Protein AF-A0A401IUG7-F1 (afdb_monomer_lite)

Secondary structure (DSSP, 8-state):
--HHHHHHHHHHHHHHHHHHHHHHHHHHHHHHHHHHHHHHHHHHHHHHHHHHEETEEEEEEEEEEE-TTT--EEEEEEEEETTS-EEEEEPEE-TTS-EE--PPPTT-SS-PEE---SS----TT--S-S--HHHHHHHHHTT--S---HHHHHHHHHHH-HHHH---S--

Foldseek 3Di:
DPPVVVVVVVVVVVVCCVVVVVVVVVVVVVVVVQVVVQVVVQVLLFLQDLQFFDFFDGKHKDGWDADPVPRHIKIKMKTAGNVRDIDIDIWDADPVRDTDDWADDPPDPDHTHTDDDPDDDDDDDPPTTLDDSVRSVVCVVVVNDRDDGVVNSLVSCCVPPVVVRVPDDDD

Sequence (171 aa):
MKKKTKIILACIFLGIIMIGGGVWYHVQKVAQEKQELIQKSTKEIDEFYKWNYIGVEKTTTGKLWRNPASGELELDYTVYLKNGAKTELDAEWDKQKKILLAPYSKNVKDKPQAKIKETEEYDDKADNFLLQPKDIRLLKKQGYDKNISANEIRVYLEKMYPERYGTLKGE

Organism: NCBI:txid1808352

pLDDT: mean 75.69, std 11.23, range [35.69, 92.69]

Radius of gyration: 24.67 Å; chains: 1; bounding box: 86×35×56 Å

Structure (mmCIF, N/CA/C/O backbone):
data_AF-A0A401IUG7-F1
#
_entry.id   AF-A0A401IUG7-F1
#
loop_
_atom_site.group_PDB
_atom_site.id
_atom_site.type_symbol
_atom_site.label_atom_id
_atom_site.label_alt_id
_atom_site.label_comp_id
_atom_site.label_asym_id
_atom_site.label_entity_id
_atom_site.label_seq_id
_atom_site.pdbx_PDB_ins_code
_atom_site.Cartn_x
_atom_site.Cartn_y
_atom_site.Cartn_z
_atom_site.occupancy
_atom_site.B_iso_or_equiv
_atom_site.auth_seq_id
_atom_site.auth_comp_id
_atom_site.auth_asym_id
_atom_site.auth_atom_id
_atom_site.pdbx_PDB_model_num
ATOM 1 N N . MET A 1 1 ? 56.329 -5.397 -36.357 1.00 57.03 1 MET A N 1
ATOM 2 C CA . MET A 1 1 ? 55.255 -4.371 -36.426 1.00 57.03 1 MET A CA 1
ATOM 3 C C . MET A 1 1 ? 55.841 -2.976 -36.252 1.00 57.03 1 MET A C 1
ATOM 5 O O . MET A 1 1 ? 56.543 -2.752 -35.270 1.00 57.03 1 MET A O 1
ATOM 9 N N . LYS A 1 2 ? 55.571 -2.046 -37.179 1.00 68.12 2 LYS A N 1
ATOM 10 C CA . LYS A 1 2 ? 56.038 -0.648 -37.091 1.00 68.12 2 LYS A CA 1
ATOM 11 C C . LYS A 1 2 ? 55.425 0.034 -35.850 1.00 68.12 2 LYS A C 1
ATOM 13 O O . LYS A 1 2 ? 54.251 -0.187 -35.559 1.00 68.12 2 LYS A O 1
ATOM 18 N N . LYS A 1 3 ? 56.195 0.869 -35.128 1.00 64.56 3 LYS A N 1
ATOM 19 C CA . LYS A 1 3 ? 55.763 1.577 -33.892 1.00 64.56 3 LYS A CA 1
ATOM 20 C C . LYS A 1 3 ? 54.392 2.264 -34.035 1.00 64.56 3 LYS A C 1
ATOM 22 O O . LYS A 1 3 ? 53.577 2.186 -33.124 1.00 64.56 3 LYS A O 1
ATOM 27 N N . LYS A 1 4 ? 54.112 2.851 -35.205 1.00 62.94 4 LYS A N 1
ATOM 28 C CA . LYS A 1 4 ? 52.845 3.537 -35.520 1.00 62.94 4 LYS A CA 1
ATOM 29 C C . LYS A 1 4 ? 51.617 2.612 -35.470 1.00 62.94 4 LYS A C 1
ATOM 31 O O . LYS A 1 4 ? 50.574 3.016 -34.976 1.00 62.94 4 LYS A O 1
ATOM 36 N N . THR A 1 5 ? 51.747 1.353 -35.892 1.00 68.81 5 THR A N 1
ATOM 37 C CA . THR A 1 5 ? 50.642 0.376 -35.896 1.00 68.81 5 THR A CA 1
ATOM 38 C C . THR A 1 5 ? 50.262 -0.077 -34.482 1.00 68.81 5 THR A C 1
ATOM 40 O O . THR A 1 5 ? 49.092 -0.322 -34.217 1.00 68.81 5 THR A O 1
ATOM 43 N N . LYS A 1 6 ? 51.226 -0.140 -33.548 1.00 67.62 6 LYS A N 1
ATOM 44 C CA . LYS A 1 6 ? 50.957 -0.472 -32.134 1.00 67.62 6 LYS A CA 1
ATOM 45 C C . LYS A 1 6 ? 50.172 0.632 -31.413 1.00 67.62 6 LYS A C 1
ATOM 47 O O . LYS A 1 6 ? 49.313 0.321 -30.600 1.00 67.62 6 LYS A O 1
ATOM 52 N N . ILE A 1 7 ? 50.444 1.899 -31.738 1.00 72.81 7 ILE A N 1
ATOM 53 C CA . ILE A 1 7 ? 49.756 3.057 -31.142 1.00 72.81 7 ILE A CA 1
ATOM 54 C C . ILE A 1 7 ? 48.295 3.110 -31.601 1.00 72.81 7 ILE A C 1
ATOM 56 O O . ILE A 1 7 ? 47.402 3.248 -30.775 1.00 72.81 7 ILE A O 1
ATOM 60 N N . ILE A 1 8 ? 48.041 2.911 -32.899 1.00 75.94 8 ILE A N 1
ATOM 61 C CA . ILE A 1 8 ? 46.675 2.895 -33.446 1.00 75.94 8 ILE A CA 1
ATOM 62 C C . ILE A 1 8 ? 45.847 1.762 -32.821 1.00 75.94 8 ILE A C 1
ATOM 64 O O . ILE A 1 8 ? 44.706 1.983 -32.423 1.00 75.94 8 ILE A O 1
ATOM 68 N N . LEU A 1 9 ? 46.434 0.570 -32.664 1.00 72.50 9 LEU A N 1
ATOM 69 C CA . LEU A 1 9 ? 45.750 -0.564 -32.041 1.00 72.50 9 LEU A CA 1
ATOM 70 C C . LEU A 1 9 ? 45.413 -0.292 -30.565 1.00 72.50 9 LEU A C 1
ATOM 72 O O . LEU A 1 9 ? 44.319 -0.625 -30.125 1.00 72.50 9 LEU A O 1
ATOM 76 N N . ALA A 1 10 ? 46.313 0.360 -29.821 1.00 74.50 10 ALA A N 1
ATOM 77 C CA . ALA A 1 10 ? 46.076 0.750 -28.431 1.00 74.50 10 ALA A CA 1
ATOM 78 C C . ALA A 1 10 ? 44.964 1.807 -28.295 1.00 74.50 10 ALA A C 1
ATOM 80 O O . ALA A 1 10 ? 44.148 1.711 -27.382 1.00 74.50 10 ALA A O 1
ATOM 81 N N . CYS A 1 11 ? 44.879 2.774 -29.217 1.00 72.81 11 CYS A N 1
ATOM 82 C CA . CYS A 1 11 ? 43.793 3.761 -29.243 1.00 72.81 11 CYS A CA 1
ATOM 83 C C . CYS A 1 11 ? 42.429 3.124 -29.551 1.00 72.81 11 CYS A C 1
ATOM 85 O O . CYS A 1 11 ? 41.440 3.480 -28.915 1.00 72.81 11 CYS A O 1
ATOM 87 N N . ILE A 1 12 ? 42.372 2.154 -30.472 1.00 74.75 12 ILE A N 1
ATOM 88 C CA . ILE A 1 12 ? 41.144 1.390 -30.754 1.00 74.75 12 ILE A CA 1
ATOM 89 C C . ILE A 1 12 ? 40.739 0.564 -29.526 1.00 74.75 12 ILE A C 1
ATOM 91 O O . ILE A 1 12 ? 39.574 0.570 -29.138 1.00 74.75 12 ILE A O 1
ATOM 95 N N . PHE A 1 13 ? 41.701 -0.095 -28.874 1.00 71.56 13 PHE A N 1
ATOM 96 C CA . PHE A 1 13 ? 41.446 -0.899 -27.677 1.00 71.56 13 PHE A CA 1
ATOM 97 C C . PHE A 1 13 ? 40.937 -0.044 -26.506 1.00 71.56 13 PHE A C 1
ATOM 99 O O . PHE A 1 13 ? 39.960 -0.406 -25.857 1.00 71.56 13 PHE A O 1
ATOM 106 N N . LEU A 1 14 ? 41.535 1.131 -26.280 1.00 68.94 14 LEU A N 1
ATOM 107 C CA . LEU A 1 14 ? 41.059 2.105 -25.293 1.00 68.94 14 LEU A CA 1
ATOM 108 C C . LEU A 1 14 ? 39.663 2.637 -25.632 1.00 68.94 14 LEU A C 1
ATOM 110 O O . LEU A 1 14 ? 38.831 2.743 -24.737 1.00 68.94 14 LEU A O 1
ATOM 114 N N . GLY A 1 15 ? 39.377 2.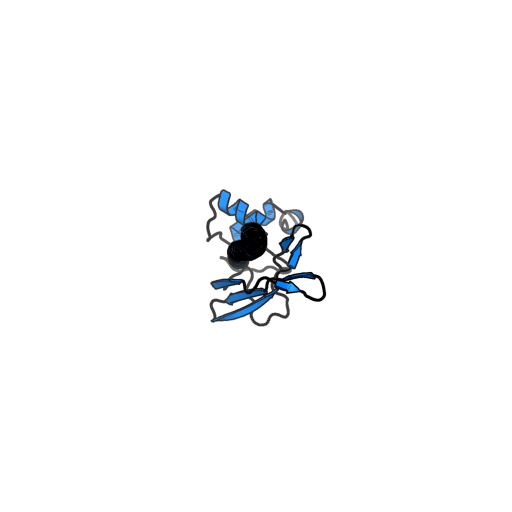917 -26.907 1.00 66.00 15 GLY A N 1
ATOM 115 C CA . GLY A 1 15 ? 38.045 3.332 -27.354 1.00 66.00 15 GLY A CA 1
ATOM 116 C C . GLY A 1 15 ? 36.974 2.271 -27.080 1.00 66.00 15 GLY A C 1
ATOM 117 O O . GLY A 1 15 ? 35.916 2.590 -26.544 1.00 66.00 15 GLY A O 1
ATOM 118 N N . ILE A 1 16 ? 37.271 0.998 -27.360 1.00 71.12 16 ILE A N 1
ATOM 119 C CA . ILE A 1 16 ? 36.364 -0.127 -27.079 1.00 71.12 16 ILE A CA 1
ATOM 120 C C . ILE A 1 16 ? 36.160 -0.307 -25.567 1.00 71.12 16 ILE A C 1
ATOM 122 O O . ILE A 1 16 ? 35.030 -0.525 -25.134 1.00 71.12 16 ILE A O 1
ATOM 126 N N . ILE A 1 17 ? 37.212 -0.160 -24.753 1.00 69.50 17 ILE A N 1
ATOM 127 C CA . ILE A 1 17 ? 37.108 -0.230 -23.286 1.00 69.50 17 ILE A CA 1
ATOM 128 C C . ILE A 1 17 ? 36.280 0.934 -22.730 1.00 69.50 17 ILE A C 1
ATOM 130 O O . ILE A 1 17 ? 35.455 0.711 -21.848 1.00 69.50 17 ILE A O 1
ATOM 134 N N . MET A 1 18 ? 36.442 2.158 -23.243 1.00 65.31 18 MET A N 1
ATOM 135 C CA . MET A 1 18 ? 35.641 3.304 -22.793 1.00 65.31 18 MET A CA 1
ATOM 136 C C . MET A 1 18 ? 34.161 3.156 -23.167 1.00 65.31 18 MET A C 1
ATOM 138 O O . MET A 1 18 ? 33.296 3.428 -22.336 1.00 65.31 18 MET A O 1
ATOM 142 N N . ILE A 1 19 ? 33.856 2.674 -24.377 1.00 67.69 19 ILE A N 1
ATOM 143 C CA . ILE A 1 19 ? 32.472 2.424 -24.809 1.00 67.69 19 ILE A CA 1
ATOM 144 C C . ILE A 1 19 ? 31.863 1.264 -24.005 1.00 67.69 19 ILE A C 1
ATOM 146 O O . ILE A 1 19 ? 30.769 1.403 -23.461 1.00 67.69 19 ILE A O 1
ATOM 150 N N . GLY A 1 20 ? 32.577 0.144 -23.864 1.00 62.75 20 GLY A N 1
ATOM 151 C CA . GLY A 1 20 ? 32.115 -1.018 -23.098 1.00 62.75 20 GLY A CA 1
ATOM 152 C C . GLY A 1 20 ? 31.944 -0.726 -21.604 1.00 62.75 20 GLY A C 1
ATOM 153 O O . GLY A 1 20 ? 30.935 -1.107 -21.012 1.00 62.75 20 GLY A O 1
ATOM 154 N N . GLY A 1 21 ? 32.883 0.013 -21.007 1.00 63.72 21 GLY A N 1
ATOM 155 C CA . GLY A 1 21 ? 32.814 0.462 -19.617 1.00 63.72 21 GLY A CA 1
ATOM 156 C C . GLY A 1 21 ? 31.673 1.451 -19.371 1.00 63.72 21 GLY A C 1
ATOM 157 O O . GLY A 1 21 ? 30.971 1.333 -18.369 1.00 63.72 21 GLY A O 1
ATOM 158 N N . GLY A 1 22 ? 31.423 2.370 -20.311 1.00 66.75 22 GLY A N 1
ATOM 159 C CA . GLY A 1 22 ? 30.290 3.296 -20.254 1.00 66.75 22 GLY A CA 1
ATOM 160 C C . GLY A 1 22 ? 28.936 2.586 -20.342 1.00 66.75 22 GLY A C 1
ATOM 161 O O . GLY A 1 22 ? 28.044 2.860 -19.539 1.00 66.75 22 GLY A O 1
ATOM 162 N N . VAL A 1 23 ? 28.786 1.624 -21.260 1.00 70.31 23 VAL A N 1
ATOM 163 C CA . VAL A 1 23 ? 27.559 0.816 -21.389 1.00 70.31 23 VAL A CA 1
ATOM 164 C C . VAL A 1 23 ? 27.316 -0.015 -20.128 1.00 70.31 23 VAL A C 1
ATOM 166 O O . VAL A 1 23 ? 26.200 -0.028 -19.613 1.00 70.31 23 VAL A O 1
ATOM 169 N N . TRP A 1 24 ? 28.349 -0.659 -19.582 1.00 73.94 24 TRP A N 1
ATOM 170 C CA . TRP A 1 24 ? 28.233 -1.443 -18.351 1.00 73.94 24 TRP A CA 1
ATOM 171 C C . TRP A 1 24 ? 27.855 -0.582 -17.137 1.00 73.94 24 TRP A C 1
ATOM 173 O O . TRP A 1 24 ? 26.952 -0.952 -16.385 1.00 73.94 24 TRP A O 1
ATOM 183 N N . TYR A 1 25 ? 28.461 0.603 -16.997 1.00 71.75 25 TYR A N 1
ATOM 184 C CA . TYR A 1 25 ? 28.107 1.571 -15.956 1.00 71.75 25 TYR A CA 1
ATOM 185 C C . TYR A 1 25 ? 26.647 2.033 -16.070 1.00 71.75 25 TYR A C 1
ATOM 187 O O . TYR A 1 25 ? 25.926 2.055 -15.074 1.00 71.75 25 TYR A O 1
ATOM 195 N N . HIS A 1 26 ? 26.171 2.341 -17.282 1.00 68.06 26 HIS A N 1
ATOM 196 C CA . HIS A 1 26 ? 24.769 2.706 -17.503 1.00 68.06 26 HIS A CA 1
ATOM 197 C C . HIS A 1 26 ? 23.806 1.560 -17.181 1.00 68.06 26 HIS A C 1
ATOM 199 O O . HIS A 1 26 ? 22.780 1.793 -16.545 1.00 68.06 26 HIS A O 1
ATOM 205 N N . VAL A 1 27 ? 24.134 0.326 -17.569 1.00 73.12 27 VAL A N 1
ATOM 206 C CA . VAL A 1 27 ? 23.309 -0.852 -17.262 1.00 73.12 27 VAL A CA 1
ATOM 207 C C . VAL A 1 27 ? 23.236 -1.093 -15.753 1.00 73.12 27 VAL A C 1
ATOM 209 O O . VAL A 1 27 ? 22.142 -1.316 -15.235 1.00 73.12 27 VAL A O 1
ATOM 212 N N . GLN A 1 28 ? 24.359 -0.992 -15.033 1.00 74.38 28 GLN A N 1
ATOM 213 C CA . GLN A 1 28 ? 24.374 -1.120 -13.573 1.00 74.38 28 GLN A CA 1
ATOM 214 C C . GLN A 1 28 ? 23.604 0.004 -12.882 1.00 74.38 28 GLN A C 1
ATOM 216 O O . GLN A 1 28 ? 22.793 -0.272 -12.002 1.00 74.38 28 GLN A O 1
ATOM 221 N N . LYS A 1 29 ? 23.795 1.255 -13.312 1.00 74.50 29 LYS A N 1
ATOM 222 C CA . LYS A 1 29 ? 23.084 2.407 -12.752 1.00 74.50 29 LYS A CA 1
ATOM 223 C C . LYS A 1 29 ? 21.569 2.275 -12.933 1.00 74.50 29 LYS A C 1
ATOM 225 O O . LYS A 1 29 ? 20.823 2.451 -11.978 1.00 74.50 29 LYS A O 1
ATOM 230 N N . VAL A 1 30 ? 21.116 1.874 -14.122 1.00 74.50 30 VAL A N 1
ATOM 231 C CA . VAL A 1 30 ? 19.691 1.622 -14.393 1.00 74.50 30 VAL A CA 1
ATOM 232 C C . VAL A 1 30 ? 19.165 0.444 -13.569 1.00 74.50 30 VAL A C 1
ATOM 234 O O . VAL A 1 30 ? 18.035 0.493 -13.089 1.00 74.50 30 VAL A O 1
ATOM 237 N N . ALA A 1 31 ? 19.950 -0.623 -13.397 1.00 76.44 31 ALA A N 1
ATOM 238 C CA . ALA A 1 31 ? 19.553 -1.757 -12.563 1.00 76.44 31 ALA A CA 1
ATOM 239 C C . ALA A 1 31 ? 19.391 -1.350 -11.088 1.00 76.44 31 ALA A C 1
ATOM 241 O O . ALA A 1 31 ? 18.401 -1.723 -10.459 1.00 76.44 31 ALA A O 1
ATOM 242 N N . GLN A 1 32 ? 20.312 -0.537 -10.569 1.00 79.38 32 GLN A N 1
ATOM 243 C CA . GLN A 1 32 ? 20.266 -0.035 -9.200 1.00 79.38 32 GLN A CA 1
ATOM 244 C C . GLN A 1 32 ? 19.084 0.919 -8.978 1.00 79.38 32 GLN A C 1
ATOM 246 O O . GLN A 1 32 ? 18.316 0.721 -8.041 1.00 79.38 32 GLN A O 1
ATOM 251 N N . GLU A 1 33 ? 18.868 1.888 -9.874 1.00 77.12 33 GLU A N 1
ATOM 252 C CA . GLU A 1 33 ? 17.720 2.807 -9.810 1.00 77.12 33 GLU A CA 1
ATOM 253 C C . GLU A 1 33 ? 16.382 2.047 -9.815 1.00 77.12 33 GLU A C 1
ATOM 255 O O . GLU A 1 33 ? 15.461 2.383 -9.068 1.00 77.12 33 GLU A O 1
ATOM 260 N N . LYS A 1 34 ? 16.275 0.977 -10.618 1.00 78.62 34 LYS A N 1
ATOM 261 C CA . LYS A 1 34 ? 15.097 0.096 -10.614 1.00 78.62 34 LYS A CA 1
ATOM 262 C C . LYS A 1 34 ? 14.918 -0.606 -9.271 1.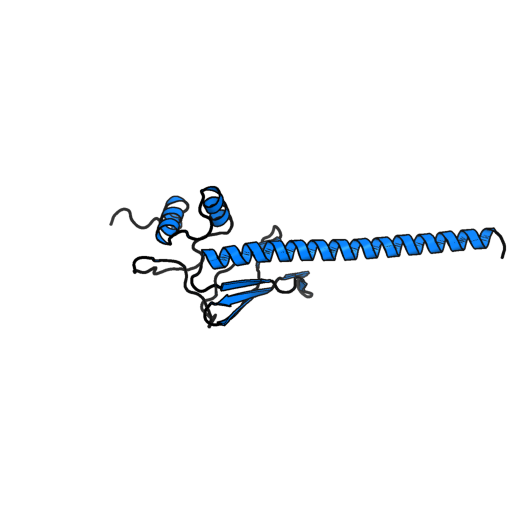00 78.62 34 LYS A C 1
ATOM 264 O O . LYS A 1 34 ? 13.797 -0.673 -8.779 1.00 78.62 34 LYS A O 1
ATOM 269 N N . GLN A 1 35 ? 15.992 -1.127 -8.685 1.00 79.88 35 GLN A N 1
ATOM 270 C CA . GLN A 1 35 ? 15.930 -1.846 -7.414 1.00 79.88 35 GLN A CA 1
ATOM 271 C C . GLN A 1 35 ? 15.557 -0.919 -6.249 1.00 79.88 35 GLN A C 1
ATOM 273 O O . GLN A 1 35 ? 14.710 -1.280 -5.432 1.00 79.88 35 GLN A O 1
ATOM 278 N N . GLU A 1 36 ? 16.120 0.288 -6.207 1.00 80.44 36 GLU A N 1
ATOM 279 C CA . GLU A 1 36 ? 15.774 1.310 -5.214 1.00 80.44 36 GLU A CA 1
ATOM 280 C C . GLU A 1 36 ? 14.306 1.735 -5.334 1.00 80.44 36 GLU A C 1
ATOM 282 O O . GLU A 1 36 ? 13.604 1.843 -4.323 1.00 80.44 36 GLU A O 1
ATOM 287 N N . LEU A 1 37 ? 13.811 1.913 -6.565 1.00 78.75 37 LEU A N 1
ATOM 288 C CA . LEU A 1 37 ? 12.408 2.238 -6.807 1.00 78.75 37 LEU A CA 1
ATOM 289 C C . LEU A 1 37 ? 11.486 1.101 -6.351 1.00 78.75 37 LEU A C 1
ATOM 291 O O . LEU A 1 37 ? 10.546 1.360 -5.610 1.00 78.75 37 LEU A O 1
ATOM 295 N N . ILE A 1 38 ? 11.788 -0.152 -6.711 1.00 81.44 38 ILE A N 1
ATOM 296 C CA . ILE A 1 38 ? 11.035 -1.339 -6.270 1.00 81.44 38 ILE A CA 1
ATOM 297 C C . ILE A 1 38 ? 10.997 -1.418 -4.740 1.00 81.44 38 ILE A C 1
ATOM 299 O O . ILE A 1 38 ? 9.927 -1.591 -4.159 1.00 81.44 38 ILE A O 1
ATOM 303 N N . GLN A 1 39 ? 12.139 -1.254 -4.069 1.00 81.38 39 GLN A N 1
ATOM 304 C CA . GLN A 1 39 ? 12.220 -1.369 -2.613 1.00 81.38 39 GLN A CA 1
ATOM 305 C C . GLN A 1 39 ? 11.432 -0.260 -1.905 1.00 81.38 39 GLN A C 1
ATOM 307 O O . GLN A 1 39 ? 10.697 -0.529 -0.949 1.00 81.38 39 GLN A O 1
ATOM 312 N N . LYS A 1 40 ? 11.547 0.983 -2.386 1.00 81.06 40 LYS A N 1
ATOM 313 C CA . LYS A 1 40 ? 10.773 2.113 -1.865 1.00 81.06 40 LYS A CA 1
ATOM 314 C C . LYS A 1 40 ? 9.274 1.890 -2.071 1.00 81.06 40 LYS A C 1
ATOM 316 O O . LYS A 1 40 ? 8.508 2.013 -1.116 1.00 81.06 40 LYS A O 1
ATOM 321 N N . SER A 1 41 ? 8.881 1.499 -3.279 1.00 81.88 41 SER A N 1
ATOM 322 C CA . SER A 1 41 ? 7.494 1.213 -3.636 1.00 81.88 41 SER A CA 1
ATOM 323 C C . SER A 1 41 ? 6.916 0.064 -2.817 1.00 81.88 41 SER A C 1
ATOM 325 O O . SER A 1 41 ? 5.807 0.192 -2.315 1.00 81.88 41 SER A O 1
ATOM 327 N N . THR A 1 42 ? 7.679 -1.012 -2.586 1.00 84.94 42 THR A N 1
ATOM 328 C CA . THR A 1 42 ? 7.252 -2.142 -1.739 1.00 84.94 42 THR A CA 1
ATOM 329 C C . THR A 1 42 ? 6.829 -1.664 -0.365 1.00 84.94 42 THR A C 1
ATOM 331 O O . THR A 1 42 ? 5.767 -2.039 0.123 1.00 84.94 42 THR A O 1
ATOM 334 N N . LYS A 1 43 ? 7.657 -0.824 0.263 1.00 85.31 43 LYS A N 1
ATOM 335 C CA . LYS A 1 43 ? 7.383 -0.320 1.605 1.00 85.31 43 LYS A CA 1
ATOM 336 C C . LYS A 1 43 ? 6.163 0.597 1.620 1.00 85.31 43 LYS A C 1
ATOM 338 O O . LYS A 1 43 ? 5.334 0.472 2.513 1.00 85.31 43 LYS A O 1
ATOM 343 N N . GLU A 1 44 ? 6.051 1.503 0.650 1.00 84.81 44 GLU A N 1
ATOM 344 C CA . GLU A 1 44 ? 4.912 2.423 0.556 1.00 84.81 44 GLU A CA 1
ATOM 345 C C . GLU A 1 44 ? 3.593 1.670 0.315 1.00 84.81 44 GLU A C 1
ATOM 347 O O . GLU A 1 44 ? 2.614 1.935 1.012 1.00 84.81 44 GLU A O 1
ATOM 352 N N . ILE A 1 45 ? 3.590 0.689 -0.594 1.00 87.50 45 ILE A N 1
ATOM 353 C CA . ILE A 1 45 ? 2.453 -0.199 -0.870 1.00 87.50 45 ILE A CA 1
ATOM 354 C C . ILE A 1 45 ? 2.088 -1.001 0.390 1.00 87.50 45 ILE A C 1
ATOM 356 O O . ILE A 1 45 ? 0.927 -1.018 0.798 1.00 87.50 45 ILE A O 1
ATOM 360 N N . ASP A 1 46 ? 3.068 -1.637 1.039 1.00 88.88 46 ASP A N 1
ATOM 361 C CA . ASP A 1 46 ? 2.814 -2.488 2.206 1.00 88.88 46 ASP A CA 1
ATOM 362 C C . ASP A 1 46 ? 2.240 -1.719 3.388 1.00 88.88 46 ASP A C 1
ATOM 364 O O . ASP A 1 46 ? 1.263 -2.145 4.010 1.00 88.88 46 ASP A O 1
ATOM 368 N N . GLU A 1 47 ? 2.812 -0.554 3.675 1.00 86.38 47 GLU A N 1
ATOM 369 C CA . GLU A 1 47 ? 2.296 0.329 4.710 1.00 86.38 47 GLU A CA 1
ATOM 370 C C . GLU A 1 47 ? 0.878 0.786 4.376 1.00 86.38 47 GLU A C 1
ATOM 372 O O . GLU A 1 47 ? -0.005 0.720 5.227 1.00 86.38 47 GLU A O 1
ATOM 377 N N . PHE A 1 48 ? 0.635 1.194 3.137 1.00 87.56 48 PHE A N 1
ATOM 378 C CA . PHE A 1 48 ? -0.675 1.651 2.713 1.00 87.56 48 PHE A CA 1
ATOM 379 C C . PHE A 1 48 ? -1.776 0.606 2.915 1.00 87.56 48 PHE A C 1
ATOM 381 O O . PHE A 1 48 ? -2.792 0.904 3.551 1.00 87.56 48 PHE A O 1
ATOM 388 N N . TYR A 1 49 ? -1.566 -0.624 2.438 1.00 86.88 49 TYR A N 1
ATOM 389 C CA . TYR A 1 49 ? -2.566 -1.684 2.554 1.00 86.88 49 TYR A CA 1
ATOM 390 C C . TYR A 1 49 ? -2.769 -2.133 4.000 1.00 86.88 49 TYR A C 1
ATOM 392 O O . TYR A 1 49 ? -3.907 -2.300 4.436 1.00 86.88 49 TYR A O 1
ATOM 400 N N . LYS A 1 50 ? -1.692 -2.250 4.784 1.00 85.75 50 LYS A N 1
ATOM 401 C CA . LYS A 1 50 ? -1.796 -2.593 6.209 1.00 85.75 50 LYS A CA 1
ATOM 402 C C . LYS A 1 50 ? -2.480 -1.529 7.042 1.00 85.75 50 LYS A C 1
ATOM 404 O O . LYS A 1 50 ? -3.013 -1.863 8.095 1.00 85.75 50 LYS A O 1
ATOM 409 N N . TRP A 1 51 ? -2.427 -0.261 6.643 1.00 84.94 51 TRP A N 1
ATOM 410 C CA . TRP A 1 51 ? -3.113 0.822 7.346 1.00 84.94 51 TRP A CA 1
ATOM 411 C C . TRP A 1 51 ? -4.581 0.935 6.951 1.00 84.94 51 TRP A C 1
ATOM 413 O O . TRP A 1 51 ? -5.392 1.242 7.816 1.00 84.94 51 TRP A O 1
ATOM 423 N N . ASN A 1 52 ? -4.924 0.638 5.699 1.00 82.56 52 ASN A N 1
ATOM 424 C CA . ASN A 1 52 ? -6.293 0.753 5.197 1.00 82.56 52 ASN A CA 1
ATOM 425 C C . ASN A 1 52 ? -7.149 -0.501 5.410 1.00 82.56 52 ASN A C 1
ATOM 427 O O . ASN A 1 52 ? -8.369 -0.379 5.506 1.00 82.56 52 ASN A O 1
ATOM 431 N N . TYR A 1 53 ? -6.544 -1.691 5.501 1.00 82.56 53 TYR A N 1
ATOM 432 C CA . TYR A 1 53 ? -7.284 -2.952 5.471 1.00 82.56 53 TYR A CA 1
ATOM 433 C C . TYR A 1 53 ? -6.929 -3.920 6.613 1.00 82.56 53 TYR A C 1
ATOM 435 O O . TYR A 1 53 ? -5.775 -4.051 7.029 1.00 82.56 53 TYR A O 1
ATOM 443 N N . ILE A 1 54 ? -7.943 -4.628 7.111 1.00 79.62 54 ILE A N 1
ATOM 444 C CA . ILE A 1 54 ? -7.851 -5.748 8.051 1.00 79.62 54 ILE A CA 1
ATOM 445 C C . ILE A 1 54 ? -7.580 -7.029 7.268 1.00 79.62 54 ILE A C 1
ATOM 447 O O . ILE A 1 54 ? -8.193 -7.300 6.241 1.00 79.62 54 ILE A O 1
ATOM 451 N N . GLY A 1 55 ? -6.681 -7.858 7.791 1.00 81.44 55 GLY A N 1
ATOM 452 C CA . GLY A 1 55 ? -6.377 -9.155 7.194 1.00 81.44 55 GLY A CA 1
ATOM 453 C C . GLY A 1 55 ? -5.247 -9.116 6.173 1.00 81.44 55 GLY A C 1
ATOM 454 O O . GLY A 1 55 ? -4.857 -10.177 5.714 1.00 81.44 55 GLY A O 1
ATOM 455 N N . VAL A 1 56 ? -4.657 -7.953 5.881 1.00 88.75 56 VAL A N 1
ATOM 456 C CA . VAL A 1 56 ? -3.397 -7.873 5.125 1.00 88.75 56 VAL A CA 1
ATOM 457 C C . VAL A 1 56 ? -2.231 -8.295 6.026 1.00 88.75 56 VAL A C 1
ATOM 459 O O . VAL A 1 56 ? -2.037 -7.741 7.111 1.00 88.75 56 VAL A O 1
ATOM 462 N N . GLU A 1 57 ? -1.453 -9.282 5.584 1.00 89.62 57 GLU A N 1
ATOM 463 C CA . GLU A 1 57 ? -0.255 -9.774 6.276 1.00 89.62 57 GLU A CA 1
ATOM 464 C C . GLU A 1 57 ? 1.009 -9.072 5.773 1.00 89.62 57 GLU A C 1
ATOM 466 O O . GLU A 1 57 ? 1.821 -8.582 6.563 1.00 89.62 57 GLU A O 1
ATOM 471 N N . LYS A 1 58 ? 1.181 -9.021 4.451 1.00 91.25 58 LYS A N 1
ATOM 472 C CA . LYS A 1 58 ? 2.309 -8.370 3.785 1.00 91.25 58 LYS A CA 1
ATOM 473 C C . LYS A 1 58 ? 2.007 -8.121 2.316 1.00 91.25 58 LYS A C 1
ATOM 475 O O . LYS A 1 58 ? 1.096 -8.715 1.744 1.00 91.25 58 LYS A O 1
ATOM 480 N N . THR A 1 59 ? 2.855 -7.316 1.704 1.00 89.44 59 THR A N 1
ATOM 481 C CA . THR A 1 59 ? 2.757 -6.942 0.299 1.00 89.44 59 THR A CA 1
ATOM 482 C C . THR A 1 59 ? 4.140 -7.022 -0.326 1.00 89.44 59 THR A C 1
ATOM 484 O O . THR A 1 59 ? 5.123 -6.604 0.287 1.00 89.44 59 THR A O 1
ATOM 487 N N . THR A 1 60 ? 4.240 -7.602 -1.520 1.00 89.62 60 THR A N 1
ATOM 488 C CA . THR A 1 60 ? 5.511 -7.734 -2.245 1.00 89.62 60 THR A CA 1
ATOM 489 C C . THR A 1 60 ? 5.357 -7.186 -3.645 1.00 89.62 60 THR A C 1
ATOM 491 O O . THR A 1 60 ? 4.427 -7.568 -4.347 1.00 89.62 60 THR A O 1
ATOM 494 N N . THR A 1 61 ? 6.278 -6.341 -4.083 1.00 86.25 61 THR A N 1
ATOM 495 C CA . THR A 1 61 ? 6.315 -5.911 -5.482 1.00 86.25 61 THR A CA 1
ATOM 496 C C . THR 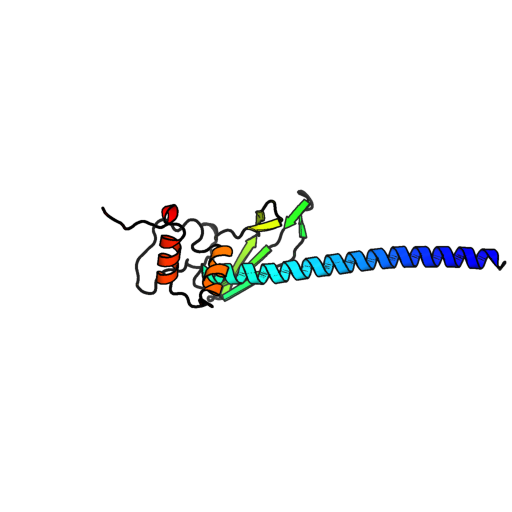A 1 61 ? 6.987 -6.963 -6.350 1.00 86.25 61 THR A C 1
ATOM 498 O O . THR A 1 61 ? 7.986 -7.563 -5.945 1.00 86.25 61 THR A O 1
ATOM 501 N N . GLY A 1 62 ? 6.460 -7.143 -7.552 1.00 81.56 62 GLY A N 1
ATOM 502 C CA . GLY A 1 62 ? 7.050 -7.940 -8.608 1.00 81.56 62 GLY A CA 1
ATOM 503 C C . GLY A 1 62 ? 8.118 -7.172 -9.385 1.00 81.56 62 GLY A C 1
ATOM 504 O O . GLY A 1 62 ? 8.868 -6.346 -8.857 1.00 81.56 62 GLY A O 1
ATOM 505 N N . LYS A 1 63 ? 8.218 -7.489 -10.675 1.00 79.94 63 LYS A N 1
ATOM 506 C CA . LYS A 1 63 ? 9.187 -6.873 -11.581 1.00 79.94 63 LYS A CA 1
ATOM 507 C C . LYS A 1 63 ? 8.719 -5.459 -11.948 1.00 79.94 63 LYS A C 1
ATOM 509 O O . LYS A 1 63 ? 7.536 -5.212 -12.088 1.00 79.94 63 LYS A O 1
ATOM 514 N N . LEU A 1 64 ? 9.656 -4.536 -12.143 1.00 81.31 64 LEU A N 1
ATOM 515 C CA . LEU A 1 64 ? 9.386 -3.242 -12.774 1.00 81.31 64 LEU A CA 1
ATOM 516 C C . LEU A 1 64 ? 9.799 -3.332 -14.247 1.00 81.31 64 LEU A C 1
ATOM 518 O O . LEU A 1 64 ? 10.974 -3.599 -14.547 1.00 81.31 64 LEU A O 1
ATOM 522 N N . TRP A 1 65 ? 8.874 -3.101 -15.172 1.00 81.06 65 TRP A N 1
ATOM 523 C CA . TRP A 1 65 ? 9.167 -3.091 -16.609 1.00 81.06 65 TRP A CA 1
ATOM 524 C C . TRP A 1 65 ? 8.503 -1.914 -17.315 1.00 81.06 65 TRP A C 1
ATOM 526 O O . TRP A 1 65 ? 7.870 -1.065 -16.696 1.00 81.06 65 TRP A O 1
ATOM 536 N N . ARG A 1 66 ? 8.753 -1.811 -18.622 1.00 79.25 66 ARG A N 1
ATOM 537 C CA . ARG A 1 66 ? 8.035 -0.891 -19.496 1.00 79.25 66 ARG A CA 1
ATOM 538 C C . ARG A 1 66 ? 7.140 -1.697 -20.410 1.00 79.25 66 ARG A C 1
ATOM 540 O O . ARG A 1 66 ? 7.640 -2.639 -21.031 1.00 79.25 66 ARG A O 1
ATOM 547 N N . ASN A 1 67 ? 5.872 -1.325 -20.500 1.00 78.00 67 ASN A N 1
ATOM 548 C CA . ASN A 1 67 ? 4.965 -1.901 -21.475 1.00 78.00 67 ASN A CA 1
ATOM 549 C C . ASN A 1 67 ? 5.537 -1.646 -22.882 1.00 78.00 67 ASN A C 1
ATOM 551 O O . ASN A 1 67 ? 5.810 -0.492 -23.223 1.00 78.00 67 ASN A O 1
ATOM 555 N N . PRO A 1 68 ? 5.771 -2.679 -23.704 1.00 75.12 68 PRO A N 1
ATOM 556 C CA . PRO A 1 68 ? 6.363 -2.492 -25.025 1.00 75.12 68 PRO A CA 1
ATOM 557 C C . PRO A 1 68 ? 5.433 -1.768 -26.011 1.00 75.12 68 PRO A C 1
ATOM 559 O O . PRO A 1 68 ? 5.931 -1.181 -26.967 1.00 75.12 68 PRO A O 1
ATOM 562 N N . ALA A 1 69 ? 4.115 -1.789 -25.790 1.00 81.56 69 ALA A N 1
ATOM 563 C CA . ALA A 1 69 ? 3.132 -1.134 -26.650 1.00 81.56 69 ALA A CA 1
ATOM 564 C C . ALA A 1 69 ? 2.933 0.350 -26.298 1.00 81.56 69 ALA A C 1
ATOM 566 O O . ALA A 1 69 ? 2.893 1.182 -27.202 1.00 81.56 69 ALA A O 1
ATOM 567 N N . SER A 1 70 ? 2.830 0.695 -25.007 1.00 78.88 70 SER A N 1
ATOM 568 C CA . SER A 1 70 ? 2.604 2.086 -24.564 1.00 78.88 70 SER A CA 1
ATOM 569 C C . SER A 1 70 ? 3.881 2.825 -24.141 1.00 78.88 70 SER A C 1
ATOM 571 O O . SER A 1 70 ? 3.907 4.053 -24.099 1.00 78.88 70 SER A O 1
ATOM 573 N N . GLY A 1 71 ? 4.961 2.104 -23.823 1.00 76.50 71 GLY A N 1
ATOM 574 C CA . GLY A 1 71 ? 6.201 2.659 -23.266 1.00 76.50 71 GLY A CA 1
ATOM 575 C C . GLY A 1 71 ? 6.112 3.057 -21.783 1.00 76.50 71 GLY A C 1
ATOM 576 O O . GLY A 1 71 ? 7.117 3.497 -21.199 1.00 76.50 71 GLY A O 1
ATOM 577 N N . GLU A 1 72 ? 4.938 2.901 -21.170 1.00 79.94 72 GLU A N 1
ATOM 578 C CA . GLU A 1 72 ? 4.655 3.254 -19.778 1.00 79.94 72 GLU A CA 1
ATOM 579 C C . GLU A 1 72 ? 5.342 2.298 -18.803 1.00 79.94 72 GLU A C 1
ATOM 581 O O . GLU A 1 72 ? 5.671 1.167 -19.151 1.00 79.94 72 GLU A O 1
ATOM 586 N N . LEU A 1 73 ? 5.639 2.782 -17.595 1.00 79.12 73 LEU A N 1
ATOM 587 C CA . LEU A 1 73 ? 6.194 1.942 -16.533 1.00 79.12 73 LEU A CA 1
ATOM 588 C C . LEU A 1 73 ? 5.065 1.124 -15.911 1.00 79.12 73 LEU A C 1
ATOM 590 O O . LEU A 1 73 ? 4.022 1.678 -15.595 1.00 79.12 73 LEU A O 1
ATOM 594 N N . GLU A 1 74 ? 5.315 -0.159 -15.688 1.00 82.00 74 GLU A N 1
ATOM 595 C CA . GLU A 1 74 ? 4.380 -1.085 -15.051 1.00 82.00 74 GLU A CA 1
ATOM 596 C C . GLU A 1 74 ? 5.077 -1.786 -13.885 1.00 82.00 74 GLU A C 1
ATOM 598 O O . GLU A 1 74 ? 6.277 -2.096 -13.947 1.00 82.00 74 GLU A O 1
ATOM 603 N N . LEU A 1 75 ? 4.324 -1.974 -12.803 1.00 84.94 75 LEU A N 1
ATOM 604 C CA . LEU A 1 75 ? 4.760 -2.658 -11.595 1.00 84.94 75 LEU A CA 1
ATOM 605 C C . LEU A 1 75 ? 3.580 -3.430 -11.018 1.00 84.94 75 LEU A C 1
ATOM 607 O O . LEU A 1 75 ? 2.653 -2.827 -10.481 1.00 84.94 75 LEU A O 1
ATOM 611 N N . ASP A 1 76 ? 3.685 -4.747 -11.028 1.00 87.00 76 ASP A N 1
ATOM 612 C CA . ASP A 1 76 ? 2.710 -5.585 -10.342 1.00 87.00 76 ASP A CA 1
ATOM 613 C C . ASP A 1 76 ? 3.121 -5.741 -8.882 1.00 87.00 76 ASP A C 1
ATOM 615 O O . ASP A 1 76 ? 4.309 -5.712 -8.524 1.00 87.00 76 ASP A O 1
ATOM 619 N N . TYR A 1 77 ? 2.146 -5.949 -8.010 1.00 88.31 77 TYR A N 1
ATOM 620 C CA . TYR A 1 77 ? 2.392 -6.306 -6.624 1.00 88.31 77 TYR A CA 1
ATOM 621 C C . TYR A 1 77 ? 1.377 -7.329 -6.131 1.00 88.31 77 TYR A C 1
ATOM 623 O O . TYR A 1 77 ? 0.207 -7.336 -6.497 1.00 88.31 77 TYR A O 1
ATOM 631 N N . THR A 1 78 ? 1.846 -8.210 -5.258 1.00 90.75 78 THR A N 1
ATOM 632 C CA . THR A 1 78 ? 1.031 -9.239 -4.626 1.00 90.75 78 THR A CA 1
ATOM 633 C C . THR A 1 78 ? 0.727 -8.826 -3.199 1.00 90.75 78 THR A C 1
ATOM 635 O O . THR A 1 78 ? 1.642 -8.551 -2.414 1.00 90.75 78 THR A O 1
ATOM 638 N N . VAL A 1 79 ? -0.550 -8.841 -2.841 1.00 90.75 79 VAL A N 1
ATOM 639 C CA . VAL A 1 79 ? -1.007 -8.664 -1.468 1.00 90.75 79 VAL A CA 1
ATOM 640 C C . VAL A 1 79 ? -1.343 -10.023 -0.873 1.00 90.75 79 VAL A C 1
ATOM 642 O O . VAL A 1 79 ? -2.128 -10.782 -1.438 1.00 90.75 79 VAL A O 1
ATOM 645 N N . TYR A 1 80 ? -0.736 -10.328 0.271 1.00 92.69 80 TYR A N 1
ATOM 646 C CA . TYR A 1 80 ? -0.940 -11.566 1.015 1.00 92.69 80 TYR A CA 1
ATOM 647 C C . TYR A 1 80 ? -1.880 -11.302 2.181 1.00 92.69 80 TYR A C 1
ATOM 649 O O . TYR A 1 80 ? -1.676 -10.368 2.967 1.00 92.69 80 TYR A O 1
ATOM 657 N N . LEU A 1 81 ? -2.897 -12.145 2.296 1.00 91.44 81 LEU A N 1
ATOM 658 C CA . LEU A 1 81 ? -3.893 -12.086 3.348 1.00 91.44 81 LEU A CA 1
ATOM 659 C C . LEU A 1 81 ? -3.580 -13.113 4.443 1.00 91.44 81 LEU A C 1
ATOM 661 O O . LEU A 1 81 ? -3.056 -14.191 4.176 1.00 91.44 81 LEU A O 1
ATOM 665 N N . LYS A 1 82 ? -3.960 -12.808 5.687 1.00 87.94 82 LYS A N 1
ATOM 666 C CA . LYS A 1 82 ? -3.719 -13.653 6.873 1.00 87.94 82 LYS A CA 1
ATOM 667 C C . LYS A 1 82 ? -4.372 -15.038 6.795 1.00 87.94 82 LYS A C 1
ATOM 669 O O . LYS A 1 82 ? -3.990 -15.929 7.542 1.00 87.94 82 LYS A O 1
ATOM 674 N N . ASN A 1 83 ? -5.365 -15.217 5.926 1.00 85.44 83 ASN A N 1
ATOM 675 C CA . ASN A 1 83 ? -6.006 -16.507 5.665 1.00 85.44 83 ASN A CA 1
ATOM 676 C C . ASN A 1 83 ? -5.233 -17.369 4.640 1.00 85.44 83 ASN A C 1
ATOM 678 O O . ASN A 1 83 ? -5.730 -18.416 4.239 1.00 85.44 83 ASN A O 1
ATOM 682 N N . GLY A 1 84 ? -4.052 -16.929 4.191 1.00 88.88 84 GLY A N 1
ATOM 683 C CA . GLY A 1 84 ? -3.230 -17.608 3.188 1.00 88.88 84 GLY A CA 1
ATOM 684 C C . GLY A 1 84 ? -3.599 -17.283 1.736 1.00 88.88 84 GLY A C 1
ATOM 685 O O . GLY A 1 84 ? -2.871 -17.687 0.828 1.00 88.88 84 GLY A O 1
ATOM 686 N N . ALA A 1 85 ? -4.686 -16.543 1.496 1.00 90.94 85 ALA A N 1
ATOM 687 C CA . ALA A 1 85 ? -5.045 -16.084 0.159 1.00 90.94 85 ALA A CA 1
ATOM 688 C C . ALA A 1 85 ? -4.108 -14.964 -0.313 1.00 90.94 85 ALA A C 1
ATOM 690 O O . ALA A 1 85 ? -3.486 -14.256 0.485 1.00 90.94 85 ALA A O 1
ATOM 691 N N . LYS A 1 86 ? -4.010 -14.791 -1.630 1.00 91.69 86 LYS A N 1
ATOM 692 C CA . LYS A 1 86 ? -3.222 -13.720 -2.236 1.00 91.69 86 LYS A CA 1
ATOM 693 C C . LYS A 1 86 ? -3.889 -13.200 -3.498 1.00 91.69 86 LYS A C 1
ATOM 695 O O . LYS A 1 86 ? -4.482 -13.977 -4.242 1.00 91.69 86 LYS A O 1
ATOM 700 N N . THR A 1 87 ? -3.714 -11.910 -3.742 1.00 88.75 87 THR A N 1
ATOM 701 C CA . THR A 1 87 ? -4.216 -11.226 -4.934 1.00 88.75 87 THR A CA 1
ATOM 702 C C . THR A 1 87 ? -3.085 -10.427 -5.563 1.00 88.75 87 THR A C 1
ATOM 704 O O . THR A 1 87 ? -2.330 -9.756 -4.857 1.00 88.75 87 THR A O 1
ATOM 707 N N . GLU A 1 88 ? -2.972 -10.503 -6.884 1.00 88.56 88 GLU A N 1
ATOM 708 C CA . GLU A 1 88 ? -2.090 -9.652 -7.681 1.00 88.56 88 GLU A CA 1
ATOM 709 C C . GLU A 1 88 ? -2.860 -8.415 -8.143 1.00 88.56 88 GLU A C 1
ATOM 711 O O . GLU A 1 88 ? -4.031 -8.505 -8.518 1.00 88.56 88 GLU A O 1
ATOM 716 N N . LEU A 1 89 ? -2.213 -7.261 -8.033 1.00 85.31 89 LEU A N 1
ATOM 717 C CA . LEU A 1 89 ? -2.749 -5.958 -8.386 1.00 85.31 89 LEU A CA 1
ATOM 718 C C . LEU A 1 89 ? -1.700 -5.182 -9.177 1.00 85.31 89 LEU A C 1
ATOM 720 O O . LEU A 1 89 ? -0.499 -5.297 -8.915 1.00 85.31 89 LEU A O 1
ATOM 724 N N . ASP A 1 90 ? -2.183 -4.331 -10.071 1.00 81.88 90 ASP A N 1
ATOM 725 C CA . ASP A 1 90 ? -1.338 -3.478 -10.894 1.00 81.88 90 ASP A CA 1
ATOM 726 C C . ASP A 1 90 ? -1.188 -2.102 -10.242 1.00 81.88 90 ASP A C 1
ATOM 728 O O . ASP A 1 90 ? -2.130 -1.538 -9.671 1.00 81.88 90 ASP A O 1
ATOM 732 N N . ALA A 1 91 ? 0.026 -1.557 -10.281 1.00 80.25 91 ALA A N 1
ATOM 733 C CA . ALA A 1 91 ? 0.279 -0.188 -9.865 1.00 80.25 91 ALA A CA 1
ATOM 734 C C . ALA A 1 91 ? -0.065 0.775 -11.002 1.00 80.25 91 ALA A C 1
ATOM 736 O O . ALA A 1 91 ? 0.519 0.711 -12.085 1.00 80.25 91 ALA A O 1
ATOM 737 N N . GLU A 1 92 ? -0.943 1.732 -10.722 1.00 79.56 92 GLU A N 1
ATOM 738 C CA . GLU A 1 92 ? -1.135 2.883 -11.595 1.00 79.56 92 GLU A CA 1
ATOM 739 C C . GLU A 1 92 ? -0.055 3.938 -11.321 1.00 79.56 92 GLU A C 1
ATOM 741 O O . GLU A 1 92 ? 0.560 3.961 -10.253 1.00 79.56 92 GLU A O 1
ATOM 746 N N . TRP A 1 93 ? 0.188 4.839 -12.273 1.00 77.62 93 TRP A N 1
ATOM 747 C CA . TRP A 1 93 ? 1.194 5.893 -12.136 1.00 77.62 93 TRP A CA 1
ATOM 748 C C . TRP A 1 93 ? 0.597 7.266 -12.418 1.00 77.62 93 TRP A C 1
ATOM 750 O O . TRP A 1 93 ? -0.138 7.459 -13.384 1.00 77.62 93 TRP A O 1
ATOM 760 N N . ASP A 1 94 ? 0.952 8.253 -11.598 1.00 76.69 94 ASP A N 1
ATOM 761 C CA . ASP A 1 94 ? 0.613 9.644 -11.876 1.00 76.69 94 ASP A CA 1
ATOM 762 C C . ASP A 1 94 ? 1.561 10.267 -12.920 1.00 76.69 94 ASP A C 1
ATOM 764 O O . ASP A 1 94 ? 2.602 9.717 -13.296 1.00 76.69 94 ASP A O 1
ATOM 768 N N . LYS A 1 95 ? 1.242 11.493 -13.354 1.00 75.06 95 LYS A N 1
ATOM 769 C CA . LYS A 1 95 ? 2.069 12.264 -14.305 1.00 75.06 95 LYS A CA 1
ATOM 770 C C . LYS A 1 95 ? 3.493 12.549 -13.798 1.00 75.06 95 LYS A C 1
ATOM 772 O O . LYS A 1 95 ? 4.363 12.906 -14.588 1.00 75.06 95 LYS A O 1
ATOM 777 N N . GLN A 1 96 ? 3.735 12.423 -12.494 1.00 79.00 96 GLN A N 1
ATOM 778 C CA . GLN A 1 96 ? 5.031 12.612 -11.839 1.00 79.00 96 GLN A CA 1
ATOM 779 C C . GLN A 1 96 ? 5.771 11.282 -11.613 1.00 79.00 96 GLN A C 1
ATOM 781 O O . GLN A 1 96 ? 6.812 11.283 -10.953 1.00 79.00 96 GLN A O 1
ATOM 786 N N . LYS A 1 97 ? 5.270 10.167 -12.168 1.00 71.81 97 LYS A N 1
ATOM 787 C CA . LYS A 1 97 ? 5.797 8.808 -11.976 1.00 71.81 97 LYS A CA 1
ATOM 788 C C . LYS A 1 97 ? 5.831 8.394 -10.506 1.00 71.81 97 LYS A C 1
ATOM 790 O O . LYS A 1 97 ? 6.774 7.742 -10.057 1.00 71.81 97 LYS A O 1
ATOM 795 N N . LYS A 1 98 ? 4.805 8.766 -9.749 1.00 74.56 98 LYS A N 1
ATOM 796 C CA . LYS A 1 98 ? 4.523 8.177 -8.439 1.00 74.56 98 LYS A CA 1
ATOM 797 C C . LYS A 1 98 ? 3.460 7.111 -8.599 1.00 74.56 98 LYS A C 1
ATOM 799 O O . LYS A 1 98 ? 2.538 7.280 -9.392 1.00 74.56 98 LYS A O 1
ATOM 804 N N . ILE A 1 99 ? 3.591 6.047 -7.819 1.00 74.50 99 ILE A N 1
ATOM 805 C CA . ILE A 1 99 ? 2.582 4.999 -7.781 1.00 74.50 99 ILE A CA 1
ATOM 806 C C . ILE A 1 99 ? 1.293 5.573 -7.197 1.00 74.50 99 ILE A C 1
ATOM 808 O O . ILE A 1 99 ? 1.281 6.136 -6.098 1.00 74.50 99 ILE A O 1
ATOM 812 N N . LEU A 1 100 ? 0.219 5.410 -7.952 1.00 75.94 100 LEU A N 1
ATOM 813 C CA . LEU A 1 100 ? -1.152 5.561 -7.520 1.00 75.94 100 LEU A CA 1
ATOM 814 C C . LEU A 1 100 ? -1.601 4.203 -6.988 1.00 75.94 100 LEU A C 1
ATOM 816 O O . LEU A 1 100 ? -1.640 3.204 -7.700 1.00 75.94 100 LEU A O 1
ATOM 820 N N . LEU A 1 101 ? -1.887 4.166 -5.693 1.00 77.50 101 LEU A N 1
ATOM 821 C CA . LEU A 1 101 ? -2.459 2.990 -5.056 1.00 77.50 101 LEU A CA 1
ATOM 822 C C . LEU A 1 101 ? -3.966 3.065 -5.279 1.00 77.50 101 LEU A C 1
ATOM 824 O O . LEU A 1 101 ? -4.542 4.116 -5.004 1.00 77.50 101 LEU A O 1
ATOM 828 N N . ALA A 1 102 ? -4.575 1.987 -5.779 1.00 71.12 102 ALA A N 1
ATOM 829 C CA . ALA A 1 102 ? -6.016 1.858 -6.029 1.00 71.12 102 ALA A CA 1
ATOM 830 C C . ALA A 1 102 ? -6.640 0.804 -5.089 1.00 71.12 102 ALA A C 1
ATOM 832 O O . ALA A 1 102 ? -5.936 -0.118 -4.671 1.00 71.12 102 ALA A O 1
ATOM 833 N N . PRO A 1 103 ? -7.900 0.971 -4.648 1.00 72.44 103 PRO A N 1
ATOM 834 C CA . PRO A 1 103 ? -8.515 0.008 -3.753 1.00 72.44 103 PRO A CA 1
ATOM 835 C C . PRO A 1 103 ? -8.743 -1.297 -4.501 1.00 72.44 103 PRO A C 1
ATOM 837 O O . PRO A 1 103 ? -8.807 -1.338 -5.730 1.00 72.44 103 PRO A O 1
ATOM 840 N N . TYR A 1 104 ? -8.945 -2.371 -3.746 1.00 75.69 104 TYR A N 1
ATOM 841 C CA . TYR A 1 104 ? -9.422 -3.614 -4.332 1.00 75.69 104 TYR A CA 1
ATOM 842 C C . TYR A 1 104 ? -10.710 -3.380 -5.119 1.00 75.69 104 TYR A C 1
ATOM 844 O O . TYR A 1 104 ? -11.684 -2.840 -4.589 1.00 75.69 104 TYR A O 1
ATOM 852 N N . SER A 1 105 ? -10.733 -3.835 -6.373 1.00 72.81 105 SER A N 1
ATOM 853 C CA . SER A 1 105 ? -11.953 -3.785 -7.174 1.00 72.81 105 SER A CA 1
ATOM 854 C C . SER A 1 105 ? -13.037 -4.678 -6.559 1.00 72.81 105 SER A C 1
ATOM 856 O O . SER A 1 105 ? -12.754 -5.669 -5.876 1.00 72.81 105 SER A O 1
ATOM 858 N N . LYS A 1 106 ? -14.312 -4.362 -6.830 1.00 67.88 106 LYS A N 1
ATOM 859 C CA . LYS A 1 106 ? -15.454 -5.142 -6.315 1.00 67.88 106 LYS A CA 1
ATOM 860 C C . LYS A 1 106 ? -15.415 -6.613 -6.754 1.00 67.88 106 LYS A C 1
ATOM 862 O O . LYS A 1 106 ? -15.946 -7.451 -6.030 1.00 67.88 106 LYS A O 1
ATOM 867 N N . ASN A 1 107 ? -14.738 -6.902 -7.868 1.00 76.38 107 ASN A N 1
ATOM 868 C CA . ASN A 1 107 ? -14.642 -8.222 -8.487 1.00 76.38 107 ASN A CA 1
ATOM 869 C C . ASN A 1 107 ? -13.483 -9.076 -7.949 1.00 76.38 107 ASN A C 1
ATOM 871 O O . ASN A 1 107 ? -13.394 -10.254 -8.295 1.00 76.38 107 ASN A O 1
ATOM 875 N N . VAL A 1 108 ? -12.596 -8.521 -7.113 1.00 81.56 108 VAL A N 1
ATOM 876 C CA . VAL A 1 108 ? -11.556 -9.330 -6.470 1.00 81.56 108 VAL A CA 1
ATOM 877 C C . VAL A 1 108 ? -12.210 -10.269 -5.461 1.00 81.56 108 VAL A C 1
ATOM 879 O O . VAL A 1 108 ? -12.832 -9.830 -4.492 1.00 81.56 108 VAL A O 1
ATOM 882 N N . LYS A 1 109 ? -12.039 -11.572 -5.698 1.00 79.94 109 LYS A N 1
ATOM 883 C CA . LYS A 1 109 ? -12.591 -12.645 -4.867 1.00 79.94 109 LYS A CA 1
ATOM 884 C C . LYS A 1 109 ? -11.973 -12.665 -3.465 1.00 79.94 109 LYS A C 1
ATOM 886 O O . LYS A 1 109 ? -12.697 -12.750 -2.479 1.00 79.94 109 LYS A O 1
ATOM 891 N N . ASP A 1 110 ? -10.653 -12.519 -3.387 1.00 81.31 110 ASP A N 1
ATOM 892 C CA . ASP A 1 110 ? -9.880 -12.559 -2.146 1.00 81.31 110 ASP A CA 1
ATOM 893 C C . ASP A 1 110 ? -9.469 -11.140 -1.732 1.00 81.31 110 ASP A C 1
ATOM 895 O O . ASP A 1 110 ? -8.310 -10.737 -1.871 1.00 81.31 110 ASP A O 1
ATOM 899 N N . LYS A 1 111 ? -10.450 -10.347 -1.276 1.00 81.56 111 LYS A N 1
ATOM 900 C CA . LYS A 1 111 ? -10.241 -8.962 -0.828 1.00 81.56 111 LYS A CA 1
ATOM 9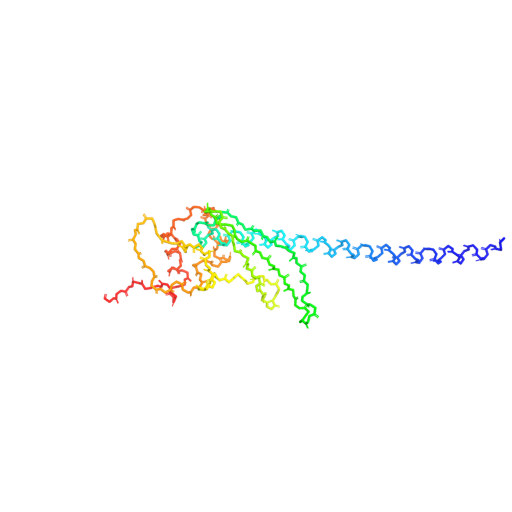01 C C . LYS A 1 111 ? -10.300 -8.838 0.702 1.00 81.56 111 LYS A C 1
ATOM 903 O O . LYS A 1 111 ? -11.165 -9.453 1.330 1.00 81.56 111 LYS A O 1
ATOM 908 N N . PRO A 1 112 ? -9.410 -8.045 1.320 1.00 79.62 112 PRO A N 1
ATOM 909 C CA . PRO A 1 112 ? -9.455 -7.778 2.749 1.00 79.62 112 PRO A CA 1
ATOM 910 C C . PRO A 1 112 ? -10.612 -6.834 3.103 1.00 79.62 112 PRO A C 1
ATOM 912 O O . PRO A 1 112 ? -11.136 -6.109 2.256 1.00 79.62 112 PRO A O 1
ATOM 915 N N . GLN A 1 113 ? -10.989 -6.812 4.378 1.00 77.88 113 GLN A N 1
ATOM 916 C CA . GLN A 1 113 ? 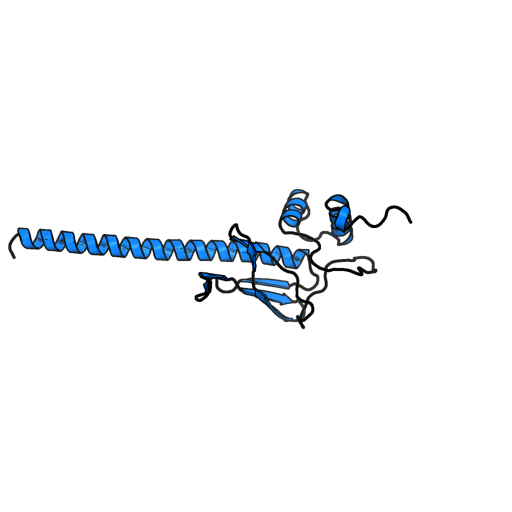-11.972 -5.855 4.888 1.00 77.88 113 GLN A CA 1
ATOM 917 C C . GLN A 1 113 ? -11.304 -4.493 5.101 1.00 77.88 113 GLN A C 1
ATOM 919 O O . GLN A 1 113 ? -10.144 -4.436 5.502 1.00 77.88 113 GLN A O 1
ATOM 924 N N . ALA A 1 114 ? -12.005 -3.387 4.850 1.00 73.75 114 ALA A N 1
ATOM 925 C CA . ALA A 1 114 ? -11.510 -2.066 5.238 1.00 73.75 114 ALA A CA 1
ATOM 926 C C . ALA A 1 114 ? -11.423 -1.964 6.773 1.00 73.75 114 ALA A C 1
ATOM 928 O O . ALA A 1 114 ? -12.205 -2.584 7.495 1.00 73.75 114 ALA A O 1
ATOM 929 N N . LYS A 1 115 ? -10.461 -1.203 7.298 1.00 72.94 115 LYS A N 1
ATOM 930 C CA . LYS A 1 115 ? -10.353 -0.982 8.744 1.00 72.94 115 LYS A CA 1
ATOM 931 C C . LYS A 1 115 ? -11.397 0.023 9.225 1.00 72.94 115 LYS A C 1
ATOM 933 O O . LYS A 1 115 ? -11.045 1.181 9.137 1.00 72.94 115 LYS A O 1
ATOM 938 N N . ILE A 1 116 ? -12.549 -0.389 9.789 1.00 64.81 116 ILE A N 1
ATOM 939 C CA . ILE A 1 116 ? -13.213 0.128 11.032 1.00 64.81 116 ILE A CA 1
ATOM 940 C C . ILE A 1 116 ? -14.283 -0.917 11.502 1.00 64.81 116 ILE A C 1
ATOM 942 O O . ILE A 1 116 ? -14.958 -1.444 10.628 1.00 64.81 116 ILE A O 1
ATOM 946 N N . LYS A 1 117 ? -14.492 -1.344 12.782 1.00 52.16 117 LYS A N 1
ATOM 947 C CA . LYS A 1 117 ? -14.310 -0.749 14.148 1.00 52.16 117 LYS A CA 1
ATOM 948 C C . LYS A 1 117 ? -13.897 -1.713 15.290 1.00 52.16 117 LYS A C 1
ATOM 950 O O . LYS A 1 117 ? -14.108 -2.913 15.201 1.00 52.16 117 LYS A O 1
ATOM 955 N N . GLU A 1 118 ? -13.396 -1.126 16.399 1.00 59.97 118 GLU A N 1
ATOM 956 C CA . GLU A 1 118 ? -13.236 -1.771 17.729 1.00 59.97 118 GLU A CA 1
ATOM 957 C C . GLU A 1 118 ? -14.528 -1.793 18.583 1.00 59.97 118 GLU A C 1
ATOM 959 O O . GLU A 1 118 ? -14.575 -2.493 19.587 1.00 59.97 118 GLU A O 1
ATOM 964 N N . THR A 1 119 ? -15.604 -1.119 18.156 1.00 51.94 119 THR A N 1
ATOM 965 C CA . THR A 1 119 ? -16.997 -1.433 18.534 1.00 51.94 119 THR A CA 1
ATOM 966 C C . THR A 1 119 ? -17.932 -1.244 17.334 1.00 51.94 119 THR A C 1
ATOM 968 O O . THR A 1 119 ? -17.835 -0.270 16.595 1.00 51.94 119 THR A O 1
ATOM 971 N N . GLU A 1 120 ? -18.782 -2.236 17.099 1.00 51.34 120 GLU A N 1
ATOM 972 C CA . GLU A 1 120 ? -19.324 -2.687 15.810 1.00 51.34 120 GLU A CA 1
ATOM 973 C C . GLU A 1 120 ? -20.509 -1.871 15.257 1.00 51.34 120 GLU A C 1
ATOM 975 O O . GLU A 1 120 ? -21.636 -2.235 15.538 1.00 51.34 120 GLU A O 1
ATOM 980 N N . GLU A 1 121 ? -20.325 -0.854 14.402 1.00 50.66 121 GLU A N 1
ATOM 981 C CA . GLU A 1 121 ? -21.294 -0.688 13.291 1.00 50.66 121 GLU A CA 1
ATOM 982 C C . GLU A 1 121 ? -20.905 0.292 12.182 1.00 50.66 121 GLU A C 1
ATOM 984 O O . GLU A 1 121 ? -20.058 1.176 12.347 1.00 50.66 121 GLU A O 1
ATOM 989 N N . TYR A 1 122 ? -21.562 0.063 11.046 1.00 50.88 122 TYR A N 1
ATOM 990 C CA . TYR A 1 122 ? -21.031 -0.013 9.685 1.00 50.88 122 TYR A CA 1
ATOM 991 C C . TYR A 1 122 ? -21.142 1.278 8.840 1.00 50.88 122 TYR A C 1
ATOM 993 O O . TYR A 1 122 ? -21.744 2.269 9.238 1.00 50.88 122 TYR A O 1
ATOM 1001 N N . ASP A 1 123 ? -20.486 1.193 7.677 1.00 57.81 123 ASP A N 1
ATOM 1002 C CA . ASP A 1 123 ? -20.008 2.154 6.678 1.00 57.81 123 ASP A CA 1
ATOM 1003 C C . ASP A 1 123 ? -20.683 1.882 5.317 1.00 57.81 123 ASP A C 1
ATOM 1005 O O . ASP A 1 123 ? -20.312 0.939 4.619 1.00 57.81 123 ASP A O 1
ATOM 1009 N N . ASP A 1 124 ? -21.678 2.667 4.902 1.00 43.91 124 ASP A N 1
ATOM 1010 C CA . ASP A 1 124 ? -22.522 2.294 3.759 1.00 43.91 124 ASP A CA 1
ATOM 1011 C C . ASP A 1 124 ? -21.982 2.697 2.373 1.00 43.91 124 ASP A C 1
ATOM 1013 O O . ASP A 1 124 ? -22.594 2.349 1.359 1.00 43.91 124 ASP A O 1
ATOM 1017 N N . LYS A 1 125 ? -20.826 3.371 2.274 1.00 46.22 125 LYS A N 1
ATOM 1018 C CA . LYS A 1 125 ? -20.275 3.840 0.983 1.00 46.22 125 LYS A CA 1
ATOM 1019 C C . LYS A 1 125 ? -18.745 3.876 0.938 1.00 46.22 125 LYS A C 1
ATOM 1021 O O . LYS A 1 125 ? -18.188 4.826 0.394 1.00 46.22 125 LYS A O 1
ATOM 1026 N N . ALA A 1 126 ? -18.083 2.835 1.445 1.00 55.00 126 ALA A N 1
ATOM 1027 C CA . ALA A 1 126 ? -16.632 2.569 1.460 1.00 55.00 126 ALA A CA 1
ATOM 1028 C C . ALA A 1 126 ? -15.872 2.628 0.104 1.00 55.00 126 ALA A C 1
ATOM 1030 O O . ALA A 1 126 ? -14.883 1.922 -0.099 1.00 55.00 126 ALA A O 1
ATOM 1031 N N . ASP A 1 127 ? -16.289 3.445 -0.855 1.00 49.03 127 ASP A N 1
ATOM 1032 C CA . ASP A 1 127 ? -15.642 3.602 -2.147 1.00 49.03 127 ASP A CA 1
ATOM 1033 C C . ASP A 1 127 ? -14.606 4.744 -2.052 1.00 49.03 127 ASP A C 1
ATOM 1035 O O . ASP A 1 127 ? -14.841 5.889 -2.435 1.00 49.03 127 ASP A O 1
ATOM 1039 N N . ASN A 1 128 ? -13.419 4.434 -1.514 1.00 54.28 128 ASN A N 1
ATOM 1040 C CA . ASN A 1 128 ? -12.213 4.277 -2.345 1.00 54.28 128 ASN A CA 1
ATOM 1041 C C . ASN A 1 128 ? -10.896 4.249 -1.558 1.00 54.28 128 ASN A C 1
ATOM 1043 O O . ASN A 1 128 ? -9.987 3.634 -2.072 1.00 54.28 128 ASN A O 1
ATOM 1047 N N . PHE A 1 129 ? -10.770 4.826 -0.357 1.00 59.50 129 PHE A N 1
ATOM 1048 C CA . PHE A 1 129 ? -9.693 4.590 0.633 1.00 59.50 129 PHE A CA 1
ATOM 1049 C C . PHE A 1 129 ? -10.000 5.362 1.904 1.00 59.50 129 PHE A C 1
ATOM 1051 O O . PHE A 1 129 ? -10.454 6.498 1.808 1.00 59.50 129 PHE A O 1
ATOM 1058 N N . LEU A 1 130 ? -9.637 4.826 3.069 1.00 70.75 130 LEU A N 1
ATOM 1059 C CA . LEU A 1 130 ? -9.681 5.613 4.298 1.00 70.75 130 LEU A CA 1
ATOM 1060 C C . LEU A 1 130 ? -8.502 6.593 4.337 1.00 70.75 130 LEU A C 1
ATOM 1062 O O . LEU A 1 130 ? -8.709 7.796 4.394 1.00 70.75 130 LEU A O 1
ATOM 1066 N N . LEU A 1 131 ? -7.263 6.112 4.223 1.00 79.56 131 LEU A N 1
ATOM 1067 C CA . LEU A 1 131 ? -6.042 6.914 4.351 1.00 79.56 131 LEU A CA 1
ATOM 1068 C C . LEU A 1 131 ? -5.212 6.906 3.067 1.00 79.56 131 LEU A C 1
ATOM 1070 O O . LEU A 1 131 ? -4.846 5.843 2.568 1.00 79.56 131 LEU A O 1
ATOM 1074 N N . GLN A 1 132 ? -4.802 8.082 2.588 1.00 79.38 132 GLN A N 1
ATOM 1075 C CA . GLN A 1 132 ? -3.789 8.202 1.535 1.00 79.38 132 GLN A CA 1
ATOM 1076 C C . GLN A 1 132 ? -2.366 8.066 2.116 1.00 79.38 132 GLN A C 1
ATOM 1078 O O . GLN A 1 132 ? -2.147 8.330 3.302 1.00 79.38 132 GLN A O 1
ATOM 1083 N N . PRO A 1 133 ? -1.329 7.768 1.304 1.00 78.69 133 PRO A N 1
ATOM 1084 C CA . PRO A 1 133 ? 0.054 7.687 1.795 1.00 78.69 133 PRO A CA 1
ATOM 1085 C C . PRO A 1 133 ? 0.543 8.960 2.504 1.00 78.69 133 PRO A C 1
ATOM 1087 O O . PRO A 1 133 ? 1.338 8.902 3.443 1.00 78.69 133 PRO A O 1
ATOM 1090 N N . LYS A 1 134 ? 0.067 10.139 2.077 1.00 82.38 134 LYS A N 1
ATOM 1091 C CA . LYS A 1 134 ? 0.382 11.413 2.747 1.00 82.38 134 LYS A CA 1
ATOM 1092 C C . LYS A 1 134 ? -0.195 11.481 4.169 1.00 82.38 134 LYS A C 1
ATOM 1094 O O . LYS A 1 134 ? 0.479 12.021 5.043 1.00 82.38 134 LYS A O 1
ATOM 1099 N N . ASP A 1 135 ? -1.365 10.889 4.390 1.00 85.75 135 ASP A N 1
ATOM 1100 C CA . ASP A 1 135 ? -2.057 10.868 5.678 1.00 85.75 135 ASP A CA 1
ATOM 1101 C C . ASP A 1 135 ? -1.332 9.932 6.646 1.00 85.75 135 ASP A C 1
ATOM 1103 O O . ASP A 1 135 ? -0.991 10.330 7.757 1.00 85.75 135 ASP A O 1
ATOM 1107 N N . ILE A 1 136 ? -0.951 8.738 6.175 1.00 85.81 136 ILE A N 1
ATOM 1108 C CA . ILE A 1 136 ? -0.142 7.769 6.937 1.00 85.81 136 ILE A CA 1
ATOM 1109 C C . ILE A 1 136 ? 1.181 8.402 7.394 1.00 85.81 136 ILE A C 1
ATOM 1111 O O . ILE A 1 136 ? 1.589 8.250 8.546 1.00 85.81 136 ILE A O 1
ATOM 1115 N N . ARG A 1 137 ? 1.857 9.162 6.519 1.00 85.94 137 ARG A N 1
ATOM 1116 C CA . ARG A 1 137 ? 3.085 9.886 6.895 1.00 85.94 137 ARG A CA 1
ATOM 1117 C C . ARG A 1 137 ? 2.837 10.953 7.959 1.00 85.94 137 ARG A C 1
ATOM 1119 O O . ARG A 1 137 ? 3.704 11.150 8.809 1.00 85.94 137 ARG A O 1
ATOM 1126 N N . LEU A 1 138 ? 1.710 11.663 7.899 1.00 88.62 138 LEU A N 1
ATOM 1127 C CA . LEU A 1 138 ? 1.366 12.679 8.894 1.00 88.62 138 LEU A CA 1
ATOM 1128 C C . LEU A 1 138 ? 1.054 12.036 10.250 1.00 88.62 138 LEU A C 1
ATOM 1130 O O . LEU A 1 138 ? 1.606 12.472 11.257 1.00 88.62 138 LEU A O 1
ATOM 1134 N N . LEU A 1 139 ? 0.256 10.968 10.258 1.00 86.50 139 LEU A N 1
ATOM 1135 C CA . LEU A 1 139 ? -0.075 10.195 11.456 1.00 86.50 139 LEU A CA 1
ATOM 1136 C C . LEU A 1 139 ? 1.190 9.650 12.137 1.00 86.50 139 LEU A C 1
ATOM 1138 O O . LEU A 1 139 ? 1.375 9.837 13.337 1.00 86.50 139 LEU A O 1
ATOM 1142 N N . LYS A 1 140 ? 2.146 9.113 11.369 1.00 86.62 140 LYS A N 1
ATOM 1143 C CA . LYS A 1 140 ? 3.455 8.694 11.905 1.00 86.62 140 LYS A CA 1
ATOM 1144 C C . LYS A 1 140 ? 4.232 9.821 12.573 1.00 86.62 140 LYS A C 1
ATOM 1146 O O . LYS A 1 140 ? 4.811 9.619 13.636 1.00 86.62 140 LYS A O 1
ATOM 1151 N N . LYS A 1 141 ? 4.233 11.021 11.984 1.00 89.25 141 LYS A N 1
ATOM 1152 C CA . LYS A 1 141 ? 4.873 12.199 12.598 1.00 89.25 141 LYS A CA 1
ATOM 1153 C C . LYS A 1 141 ? 4.195 12.632 13.898 1.00 89.25 141 LYS A C 1
ATOM 1155 O O . LYS A 1 141 ? 4.841 13.272 14.718 1.00 89.25 141 LYS A O 1
ATOM 1160 N N . GLN A 1 142 ? 2.921 12.297 14.073 1.00 87.00 142 GLN A N 1
ATOM 1161 C CA . GLN A 1 142 ? 2.140 12.582 15.276 1.00 87.00 142 GLN A CA 1
ATOM 1162 C C . GLN A 1 142 ? 2.251 11.476 16.340 1.00 87.00 142 GLN A C 1
ATOM 1164 O O . GLN A 1 142 ? 1.629 11.593 17.388 1.00 87.00 142 GLN A O 1
ATOM 1169 N N . GLY A 1 143 ? 3.056 10.433 16.099 1.00 86.12 143 GLY A N 1
ATOM 1170 C CA . GLY A 1 143 ? 3.303 9.349 17.055 1.00 86.12 143 GLY A CA 1
ATOM 1171 C C . GLY A 1 143 ? 2.517 8.063 16.791 1.00 86.12 143 GLY A C 1
ATOM 1172 O O . GLY A 1 143 ? 2.696 7.096 17.522 1.00 86.12 143 GLY A O 1
ATOM 1173 N N . TYR A 1 144 ? 1.696 8.007 15.738 1.00 82.19 144 TYR A N 1
ATOM 1174 C CA . TYR A 1 144 ? 0.959 6.796 15.371 1.00 82.19 144 TYR A CA 1
ATOM 1175 C C . TYR A 1 144 ? 1.830 5.877 14.511 1.00 82.19 144 TYR A C 1
ATOM 1177 O O . TYR A 1 144 ? 2.072 6.147 13.334 1.00 82.19 144 TYR A O 1
ATOM 1185 N N . ASP A 1 145 ? 2.322 4.781 15.075 1.00 72.56 145 ASP A N 1
ATOM 1186 C CA . ASP A 1 145 ? 3.329 3.940 14.429 1.00 72.56 145 ASP A CA 1
ATOM 1187 C C . ASP A 1 145 ? 2.737 2.799 13.583 1.00 72.56 145 ASP A C 1
ATOM 1189 O O . ASP A 1 145 ? 3.188 2.616 12.443 1.00 72.56 145 ASP A O 1
ATOM 1193 N N . LYS A 1 146 ? 1.747 2.050 14.098 1.00 66.88 146 LYS A N 1
ATOM 1194 C CA . LYS A 1 146 ? 1.049 0.932 13.415 1.00 66.88 146 LYS A CA 1
ATOM 1195 C C . LYS A 1 146 ? -0.355 0.614 13.956 1.00 66.88 146 LYS A C 1
ATOM 1197 O O . LYS A 1 146 ? -1.172 0.090 13.198 1.00 66.88 146 LYS A O 1
ATOM 1202 N N . ASN A 1 147 ? -0.636 0.923 15.225 1.00 67.69 147 ASN A N 1
ATOM 1203 C CA . ASN A 1 147 ? -1.864 0.519 15.924 1.00 67.69 147 ASN A CA 1
ATOM 1204 C C . ASN A 1 147 ? -2.775 1.714 16.217 1.00 67.69 147 ASN A C 1
ATOM 1206 O O . ASN A 1 147 ? -3.128 1.970 17.362 1.00 67.69 147 ASN A O 1
ATOM 1210 N N . ILE A 1 148 ? -3.130 2.466 15.176 1.00 71.81 148 ILE A N 1
ATOM 1211 C CA . ILE A 1 148 ? -4.191 3.464 15.298 1.00 71.81 148 ILE A CA 1
ATOM 1212 C C . ILE A 1 148 ? -5.538 2.734 15.317 1.00 71.81 148 ILE A C 1
ATOM 1214 O O . ILE A 1 148 ? -5.800 1.879 14.457 1.00 71.81 148 ILE A O 1
ATOM 1218 N N . SER A 1 149 ? -6.380 3.035 16.303 1.00 72.38 149 SER A N 1
ATOM 1219 C CA . SER A 1 149 ? -7.734 2.498 16.322 1.00 72.38 149 SER A CA 1
ATOM 1220 C C . SER A 1 149 ? -8.499 3.068 15.139 1.00 72.38 149 SER A C 1
ATOM 1222 O O . SER A 1 149 ? -8.257 4.171 14.638 1.00 72.38 149 SER A O 1
ATOM 1224 N N . ALA A 1 150 ? -9.478 2.317 14.677 1.00 72.19 150 ALA A N 1
ATOM 1225 C CA . ALA A 1 150 ? -10.233 2.764 13.534 1.00 72.19 150 ALA A CA 1
ATOM 1226 C C . ALA A 1 150 ? -11.132 3.979 13.868 1.00 72.19 150 ALA A C 1
ATOM 1228 O O . ALA A 1 150 ? -11.428 4.789 12.992 1.00 72.19 150 ALA A O 1
ATOM 1229 N N . ASN A 1 151 ? -11.482 4.178 15.147 1.00 73.19 151 ASN A N 1
ATOM 1230 C CA . ASN A 1 151 ? -12.114 5.413 15.613 1.00 73.19 151 ASN A CA 1
ATOM 1231 C C . ASN A 1 151 ? -11.171 6.623 15.501 1.00 73.19 151 ASN A C 1
ATOM 1233 O O . ASN A 1 151 ? -11.606 7.694 15.095 1.00 73.19 151 ASN A O 1
ATOM 1237 N N . GLU A 1 152 ? -9.883 6.465 15.803 1.00 78.88 152 GLU A N 1
ATOM 1238 C CA . GLU A 1 152 ? -8.894 7.534 15.614 1.00 78.88 152 GLU A CA 1
ATOM 1239 C C . GLU A 1 152 ? -8.662 7.847 14.131 1.00 78.88 152 GLU A C 1
ATOM 1241 O O . GLU A 1 152 ? -8.559 9.019 13.773 1.00 78.88 152 GLU A O 1
ATOM 1246 N N . ILE A 1 153 ? -8.663 6.833 13.253 1.00 78.44 153 ILE A N 1
ATOM 1247 C CA . ILE A 1 153 ? -8.663 7.045 11.795 1.00 78.44 153 ILE A CA 1
ATOM 1248 C C . ILE A 1 153 ? -9.909 7.834 11.376 1.00 78.44 153 ILE A C 1
ATOM 1250 O O . ILE A 1 153 ? -9.780 8.824 10.660 1.00 78.44 153 ILE A O 1
ATOM 1254 N N . ARG A 1 154 ? -11.102 7.440 11.842 1.00 76.00 154 ARG A N 1
ATOM 1255 C CA . ARG A 1 154 ? -12.360 8.149 11.557 1.00 76.00 154 ARG A CA 1
ATOM 1256 C C . ARG A 1 154 ? -12.283 9.614 11.977 1.00 76.00 154 ARG A C 1
ATOM 1258 O O . ARG A 1 154 ? -12.506 10.492 11.154 1.00 76.00 154 ARG A O 1
ATOM 1265 N N . VAL A 1 155 ? -11.910 9.874 13.231 1.00 79.00 155 VAL A N 1
ATOM 1266 C CA . VAL A 1 155 ? -11.782 11.234 13.779 1.00 79.00 155 VAL A CA 1
ATOM 1267 C C . VAL A 1 155 ? -10.748 12.047 12.997 1.00 79.00 155 VAL A C 1
ATOM 1269 O O . VAL A 1 155 ? -10.965 13.226 12.720 1.00 79.00 155 VAL A O 1
ATOM 1272 N N . TYR A 1 156 ? -9.629 11.431 12.604 1.00 84.94 156 TYR A N 1
ATOM 1273 C CA . TYR A 1 156 ? -8.638 12.070 11.744 1.00 84.94 156 TYR A CA 1
ATOM 1274 C C . TYR A 1 156 ? -9.234 12.455 10.383 1.00 84.94 156 TYR A C 1
ATOM 1276 O O . TYR A 1 156 ? -9.056 13.590 9.944 1.00 84.94 156 TYR A O 1
ATOM 1284 N N . LEU A 1 157 ? -9.961 11.548 9.730 1.00 79.38 157 LEU A N 1
ATOM 1285 C CA . LEU A 1 157 ? -10.555 11.783 8.414 1.00 79.38 157 LEU A CA 1
ATOM 1286 C C . LEU A 1 157 ? -11.678 12.817 8.446 1.00 79.38 157 LEU A C 1
ATOM 1288 O O . LEU A 1 157 ? -11.703 13.693 7.587 1.00 79.38 157 LEU A O 1
ATOM 1292 N N . GLU A 1 158 ? -12.535 12.785 9.463 1.00 79.25 158 GLU A N 1
ATOM 1293 C CA . GLU A 1 158 ? -13.551 13.812 9.721 1.00 79.25 158 GLU A CA 1
ATOM 1294 C C . GLU A 1 158 ? -12.926 15.194 9.922 1.00 79.25 158 GLU A C 1
ATOM 1296 O O . GLU A 1 158 ? -13.435 16.195 9.421 1.00 79.25 158 GLU A O 1
ATOM 1301 N N . LYS A 1 159 ? -11.795 15.260 10.633 1.00 84.19 159 LYS A N 1
ATOM 1302 C CA . LYS A 1 159 ? -11.080 16.515 10.880 1.00 84.19 159 LYS A CA 1
ATOM 1303 C C . LYS A 1 159 ? -10.358 17.037 9.637 1.00 84.19 159 LYS A C 1
ATOM 1305 O O . LYS A 1 159 ? -10.320 18.247 9.425 1.00 84.19 159 LYS A O 1
ATOM 1310 N N . MET A 1 160 ? -9.724 16.152 8.870 1.00 84.38 160 MET A N 1
ATOM 1311 C CA . MET A 1 160 ? -8.854 16.528 7.750 1.00 84.38 160 MET A CA 1
ATOM 1312 C C . MET A 1 160 ? -9.604 16.690 6.428 1.00 84.38 160 MET A C 1
ATOM 1314 O O . MET A 1 160 ? -9.174 17.488 5.597 1.00 84.38 160 MET A O 1
ATOM 1318 N N . TYR A 1 161 ? -10.696 15.948 6.244 1.00 81.44 161 TYR A N 1
ATOM 1319 C CA . TYR A 1 161 ? -11.516 15.922 5.030 1.00 81.44 161 TYR A CA 1
ATOM 1320 C C . TYR A 1 161 ? -13.015 15.948 5.387 1.00 81.44 161 TYR A C 1
ATOM 1322 O O . TYR A 1 161 ? -13.763 15.019 5.048 1.00 81.44 161 TYR A O 1
ATOM 1330 N N . PRO A 1 162 ? -13.476 16.987 6.107 1.00 78.31 162 PRO A N 1
ATOM 1331 C CA . PRO A 1 162 ? -14.864 17.090 6.556 1.00 78.31 162 PRO A CA 1
ATOM 1332 C C . PRO A 1 162 ? -15.867 17.069 5.396 1.00 78.31 162 PRO A C 1
ATOM 1334 O O . PRO A 1 162 ? -16.983 16.592 5.558 1.00 78.31 162 PRO A O 1
ATOM 1337 N N . GLU A 1 163 ? -15.478 17.521 4.205 1.00 75.19 163 GLU A N 1
ATOM 1338 C CA . GLU A 1 163 ? -16.315 17.500 3.004 1.00 75.19 163 GLU A CA 1
ATOM 1339 C C . GLU A 1 163 ? -16.598 16.087 2.469 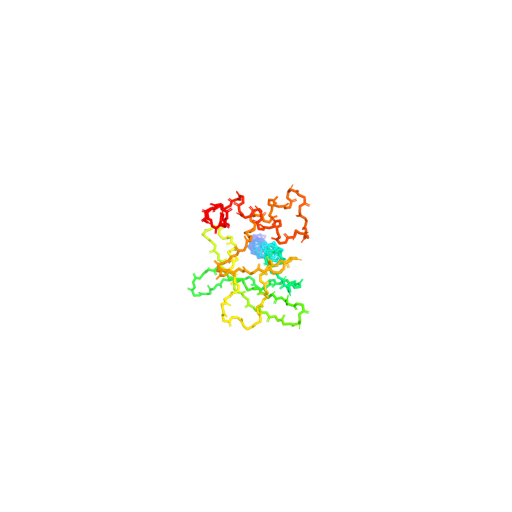1.00 75.19 163 GLU A C 1
ATOM 1341 O O . GLU A 1 163 ? -17.515 15.906 1.672 1.00 75.19 163 GLU A O 1
ATOM 1346 N N . ARG A 1 164 ? -15.807 15.092 2.891 1.00 71.75 164 ARG A N 1
ATOM 1347 C CA . ARG A 1 164 ? -15.944 13.685 2.485 1.00 71.75 164 ARG A CA 1
ATOM 1348 C C . ARG A 1 164 ? -16.465 12.796 3.603 1.00 71.75 164 ARG A C 1
ATOM 1350 O O . ARG A 1 164 ? -17.178 11.842 3.319 1.00 71.75 164 ARG A O 1
ATOM 1357 N N . TYR A 1 165 ? -16.088 13.100 4.846 1.00 72.94 165 TYR A N 1
ATOM 1358 C CA . TYR A 1 165 ? -16.345 12.227 5.997 1.00 72.94 165 TYR A CA 1
ATOM 1359 C C . TYR A 1 165 ? -17.086 12.914 7.146 1.00 72.94 165 TYR A C 1
ATOM 1361 O O . TYR A 1 165 ? -17.419 12.258 8.121 1.00 72.94 165 TYR A O 1
ATOM 1369 N N . GLY A 1 166 ? -17.354 14.219 7.067 1.00 63.12 166 GLY A N 1
ATOM 1370 C CA . GLY A 1 166 ? -17.871 15.034 8.172 1.00 63.12 166 GLY A CA 1
ATOM 1371 C C . GLY A 1 166 ? -19.348 14.845 8.529 1.00 63.12 166 GLY A C 1
ATOM 1372 O O . GLY A 1 166 ? -19.908 15.699 9.218 1.00 63.12 166 GLY A O 1
ATOM 1373 N N . THR A 1 167 ? -20.007 13.770 8.096 1.00 57.41 167 THR A N 1
ATOM 1374 C CA . THR A 1 167 ? -21.374 13.468 8.539 1.00 57.41 167 THR A CA 1
ATOM 1375 C C . THR A 1 167 ? -21.367 13.051 10.004 1.00 57.41 167 THR A C 1
ATOM 1377 O O . THR A 1 167 ? -21.146 11.888 10.316 1.00 57.41 167 THR A O 1
ATOM 1380 N N . LEU A 1 168 ? -21.563 14.034 10.885 1.00 52.97 168 LEU A N 1
ATOM 1381 C CA . LEU A 1 168 ? -22.515 14.042 12.004 1.00 52.97 168 LEU A CA 1
ATOM 1382 C C . LEU A 1 168 ? -22.388 15.387 12.749 1.00 52.97 168 LEU A C 1
ATOM 1384 O O . LEU A 1 168 ? -21.796 15.496 13.824 1.00 52.97 168 LEU A O 1
ATOM 1388 N N . LYS A 1 169 ? -22.984 16.438 12.180 1.00 39.56 169 LYS A N 1
ATOM 1389 C CA . LYS A 1 169 ? -23.521 17.557 12.963 1.00 39.56 169 LYS A CA 1
ATOM 1390 C C . LYS A 1 169 ? -24.911 17.903 12.434 1.00 39.56 169 LYS A C 1
ATOM 1392 O O . LYS A 1 169 ? -25.030 18.732 11.546 1.00 39.56 169 LYS A O 1
ATOM 1397 N N . GLY A 1 170 ? -25.916 17.274 13.040 1.00 47.00 170 GLY A N 1
ATOM 1398 C CA . GLY A 1 170 ? -27.298 17.749 13.068 1.00 47.00 170 GLY A CA 1
ATOM 1399 C C . GLY A 1 170 ? -28.138 17.447 11.833 1.00 47.00 170 GLY A C 1
ATOM 1400 O O . GLY A 1 170 ? -28.187 18.268 10.927 1.00 47.00 170 GLY A O 1
ATOM 1401 N N . GLU A 1 171 ? -28.867 16.335 11.886 1.00 35.69 171 GLU A N 1
ATOM 1402 C CA . GLU A 1 171 ? -30.305 16.291 11.579 1.00 35.69 171 GLU A CA 1
ATOM 1403 C C . GLU A 1 171 ? -31.001 15.500 12.692 1.00 35.69 171 GLU A C 1
ATOM 1405 O O . GLU A 1 171 ? -30.398 14.499 13.152 1.00 35.69 171 GLU A O 1
#